Protein AF-A0A4Y8PQ77-F1 (afdb_monomer_lite)

Organism: NCBI:txid1967502

Structure (mmCIF, N/CA/C/O backbone):
data_AF-A0A4Y8PQ77-F1
#
_entry.id   AF-A0A4Y8PQ77-F1
#
loop_
_atom_site.group_PDB
_atom_site.id
_atom_site.type_symbol
_atom_site.label_atom_id
_atom_site.label_alt_id
_atom_site.label_comp_id
_atom_site.label_asym_id
_atom_site.label_entity_id
_atom_site.label_seq_id
_atom_site.pdbx_PDB_ins_code
_atom_site.Cartn_x
_atom_site.Cartn_y
_atom_site.Cartn_z
_atom_site.occupancy
_atom_site.B_iso_or_equiv
_atom_site.auth_seq_id
_atom_site.auth_comp_id
_atom_site.auth_asym_id
_atom_site.auth_atom_id
_atom_site.pdbx_PDB_model_num
ATOM 1 N N . MET A 1 1 ? 0.998 -3.301 -27.785 1.00 55.22 1 MET A N 1
ATOM 2 C CA . MET A 1 1 ? 0.853 -4.242 -26.651 1.00 55.22 1 MET A CA 1
ATOM 3 C C . MET A 1 1 ? 0.758 -3.547 -25.282 1.00 55.22 1 MET A C 1
ATOM 5 O O . MET A 1 1 ? 0.138 -4.108 -24.395 1.00 55.22 1 MET A O 1
ATOM 9 N N . ASN A 1 2 ? 1.250 -2.309 -25.113 1.00 61.56 2 ASN A N 1
ATOM 10 C CA . ASN A 1 2 ? 1.297 -1.640 -23.795 1.00 61.56 2 ASN A CA 1
ATOM 11 C C . ASN A 1 2 ? -0.004 -0.917 -23.392 1.00 61.56 2 ASN A C 1
ATOM 13 O O . ASN A 1 2 ? -0.293 -0.791 -22.207 1.00 61.56 2 ASN A O 1
ATOM 17 N N . VAL A 1 3 ? -0.820 -0.487 -24.364 1.00 76.69 3 VAL A N 1
ATOM 18 C CA . VAL A 1 3 ? -2.077 0.235 -24.090 1.00 76.69 3 VAL A CA 1
ATOM 19 C C . VAL A 1 3 ? -3.094 -0.655 -23.376 1.00 76.69 3 VAL A C 1
ATOM 21 O O . VAL A 1 3 ? -3.724 -0.205 -22.431 1.00 76.69 3 VAL A O 1
ATOM 24 N N . ALA A 1 4 ? -3.216 -1.930 -23.761 1.00 75.38 4 ALA A N 1
ATOM 25 C CA . ALA A 1 4 ? -4.132 -2.857 -23.096 1.00 75.38 4 ALA A CA 1
ATOM 26 C C . ALA A 1 4 ? -3.762 -3.059 -21.616 1.00 75.38 4 ALA A C 1
ATOM 28 O O . ALA A 1 4 ? -4.627 -2.939 -20.754 1.00 75.38 4 ALA A O 1
ATOM 29 N N . LEU A 1 5 ? -2.476 -3.276 -21.307 1.00 71.62 5 LEU A N 1
ATOM 30 C CA . LEU A 1 5 ? -1.999 -3.356 -19.922 1.00 71.62 5 LEU A CA 1
ATOM 31 C C . LEU A 1 5 ? -2.239 -2.053 -19.151 1.00 71.62 5 LEU A C 1
ATOM 33 O O . LEU A 1 5 ? -2.679 -2.104 -18.007 1.00 71.62 5 LEU A O 1
ATOM 37 N N . ALA A 1 6 ? -2.000 -0.897 -19.777 1.00 71.00 6 ALA A N 1
ATOM 38 C CA . ALA A 1 6 ? -2.253 0.402 -19.159 1.00 71.00 6 ALA A CA 1
ATOM 39 C C . ALA A 1 6 ? -3.747 0.622 -18.865 1.00 71.00 6 ALA A C 1
ATOM 41 O O . ALA A 1 6 ? -4.094 1.116 -17.796 1.00 71.00 6 ALA A O 1
ATOM 42 N N . VAL A 1 7 ? -4.637 0.200 -19.770 1.0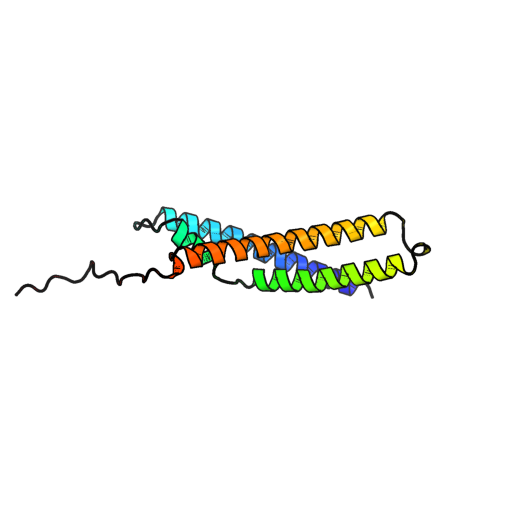0 80.56 7 VAL A N 1
ATOM 43 C CA . VAL A 1 7 ? -6.093 0.255 -19.574 1.00 80.56 7 VAL A CA 1
ATOM 44 C C . VAL A 1 7 ? -6.518 -0.667 -18.433 1.00 80.56 7 VAL A C 1
ATOM 46 O O . VAL A 1 7 ? -7.241 -0.228 -17.543 1.00 80.56 7 VAL A O 1
ATOM 49 N N . PHE A 1 8 ? -6.035 -1.912 -18.400 1.00 79.75 8 PHE A N 1
ATOM 50 C CA . PHE A 1 8 ? -6.339 -2.841 -17.307 1.00 79.75 8 PHE A CA 1
ATOM 51 C C . PHE A 1 8 ? -5.816 -2.340 -15.958 1.00 79.75 8 PHE A C 1
ATOM 53 O O . PHE A 1 8 ? -6.551 -2.365 -14.972 1.00 79.75 8 PHE A O 1
ATOM 60 N N . GLY A 1 9 ? -4.582 -1.834 -15.919 1.00 72.50 9 GLY A N 1
ATOM 61 C CA . GLY A 1 9 ? -3.998 -1.228 -14.724 1.00 72.50 9 GLY A CA 1
ATOM 62 C C . GLY A 1 9 ? -4.777 0.003 -14.257 1.00 72.50 9 GLY A C 1
ATOM 63 O O . GLY A 1 9 ? -5.059 0.134 -13.070 1.00 72.50 9 GLY A O 1
ATOM 64 N N . GLY A 1 10 ? -5.197 0.865 -15.187 1.00 72.56 10 GLY A N 1
ATOM 65 C CA . GLY A 1 10 ? -6.019 2.040 -14.897 1.00 72.56 10 GLY A CA 1
ATOM 66 C C . GLY A 1 10 ? -7.395 1.681 -14.332 1.00 72.56 10 GLY A C 1
ATOM 67 O O . GLY A 1 10 ? -7.809 2.251 -13.325 1.00 72.56 10 GLY A O 1
ATOM 68 N N . VAL A 1 11 ? -8.084 0.699 -14.922 1.00 81.81 11 VAL A N 1
ATOM 69 C CA . VAL A 1 11 ? -9.390 0.221 -14.434 1.00 81.81 11 VAL A CA 1
ATOM 70 C C . VAL A 1 11 ? -9.261 -0.418 -13.050 1.00 81.81 11 VAL A C 1
ATOM 72 O O . VAL A 1 11 ? -10.069 -0.123 -12.171 1.00 81.81 11 VAL A O 1
ATOM 75 N N . LEU A 1 12 ? -8.230 -1.239 -12.820 1.00 76.12 12 LEU A N 1
ATOM 76 C CA . LEU A 1 12 ? -7.946 -1.810 -11.498 1.00 76.12 12 LEU A CA 1
ATOM 77 C C . LEU A 1 12 ? -7.649 -0.723 -10.460 1.00 76.12 12 LEU A C 1
ATOM 79 O O . LEU A 1 12 ? -8.186 -0.773 -9.353 1.00 76.12 12 LEU A O 1
ATOM 83 N N . GLY A 1 13 ? -6.840 0.274 -10.824 1.00 72.38 13 GLY A N 1
ATOM 84 C CA . GLY A 1 13 ? -6.528 1.416 -9.968 1.00 72.38 13 GLY A CA 1
ATOM 85 C C . GLY A 1 13 ? -7.780 2.198 -9.577 1.00 72.38 13 GLY A C 1
ATOM 86 O O . GLY A 1 13 ? -8.028 2.401 -8.390 1.00 72.38 13 GLY A O 1
ATOM 87 N N . LEU A 1 14 ? -8.618 2.556 -10.556 1.00 79.00 14 LEU A N 1
ATOM 88 C CA . LEU A 1 14 ? -9.886 3.256 -10.324 1.00 79.00 14 LEU A CA 1
ATOM 89 C C . LEU A 1 14 ? -10.854 2.437 -9.466 1.00 79.00 14 LEU A C 1
ATOM 91 O O . LEU A 1 14 ? -11.493 2.992 -8.572 1.00 79.00 14 LEU A O 1
ATOM 95 N N . GLY A 1 15 ? -10.930 1.124 -9.694 1.00 76.06 15 GLY A N 1
ATOM 96 C CA . GLY A 1 15 ? -11.719 0.214 -8.867 1.00 76.06 15 GLY A CA 1
ATOM 97 C C . GLY A 1 15 ? -11.282 0.263 -7.403 1.00 76.06 15 GLY A C 1
ATOM 98 O O . GLY A 1 15 ? -12.109 0.494 -6.523 1.00 76.06 15 GLY A O 1
ATOM 99 N N . MET A 1 16 ? -9.979 0.141 -7.136 1.00 72.62 16 MET A N 1
ATOM 100 C CA . MET A 1 16 ? -9.439 0.219 -5.773 1.00 72.62 16 MET A CA 1
ATOM 101 C C . MET A 1 16 ? -9.674 1.590 -5.129 1.00 72.62 16 MET A C 1
ATOM 103 O O . MET A 1 16 ? -10.045 1.655 -3.956 1.00 72.62 16 MET A O 1
ATOM 107 N N . THR A 1 17 ? -9.534 2.685 -5.883 1.00 75.50 17 THR A N 1
ATOM 108 C CA . THR A 1 17 ? -9.870 4.032 -5.394 1.00 75.50 17 THR A CA 1
ATOM 109 C C . THR A 1 17 ? -11.350 4.141 -5.025 1.00 75.50 17 THR A C 1
ATOM 111 O O . THR A 1 17 ? -11.674 4.648 -3.953 1.00 75.50 17 THR A O 1
ATOM 114 N N . GLY A 1 18 ? -12.252 3.622 -5.863 1.00 77.12 18 GLY A N 1
ATOM 115 C CA . GLY A 1 18 ? -13.690 3.620 -5.595 1.00 77.12 18 GLY A CA 1
ATOM 116 C C . GLY A 1 18 ? -14.047 2.866 -4.313 1.00 77.12 18 GLY A C 1
ATOM 117 O O . GLY A 1 18 ? -14.794 3.379 -3.479 1.00 77.12 18 GLY A O 1
ATOM 118 N N . VAL A 1 19 ? -13.458 1.686 -4.100 1.00 71.62 19 VAL A N 1
ATOM 119 C CA . VAL A 1 19 ? -13.701 0.895 -2.884 1.00 71.62 19 VAL A CA 1
ATOM 120 C C . VAL A 1 19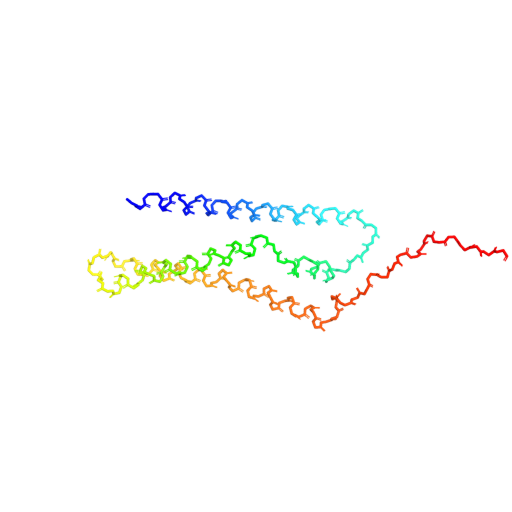 ? -13.104 1.576 -1.640 1.00 71.62 19 VAL A C 1
ATOM 122 O O . VAL A 1 19 ? -13.721 1.547 -0.571 1.00 71.62 19 VAL A O 1
ATOM 125 N N . ALA A 1 20 ? -11.956 2.251 -1.760 1.00 70.81 20 ALA A N 1
ATOM 126 C CA . ALA A 1 20 ? -11.381 3.039 -0.669 1.00 70.81 20 ALA A CA 1
ATOM 127 C C . ALA A 1 20 ? -12.300 4.204 -0.259 1.00 70.81 20 ALA A C 1
ATOM 129 O O . ALA A 1 20 ? -12.601 4.364 0.926 1.00 70.81 20 ALA A O 1
ATOM 130 N N . VAL A 1 21 ? -12.812 4.969 -1.231 1.00 78.44 21 VAL A N 1
ATOM 131 C CA . VAL A 1 21 ? -13.769 6.063 -0.988 1.00 78.44 21 VAL A CA 1
ATOM 132 C C . VAL A 1 21 ? -15.047 5.534 -0.338 1.00 78.44 21 VAL A C 1
ATOM 134 O O . VAL A 1 21 ? -15.503 6.090 0.663 1.00 78.44 21 VAL A O 1
ATOM 137 N N . TYR A 1 22 ? -15.592 4.429 -0.853 1.00 75.12 22 TYR A N 1
ATOM 138 C CA . TYR A 1 22 ? -16.773 3.782 -0.283 1.00 75.12 22 TYR A CA 1
ATOM 139 C C . TYR A 1 22 ? -16.551 3.362 1.176 1.00 75.12 22 TYR A C 1
ATOM 141 O O . TYR A 1 22 ? -17.415 3.572 2.024 1.00 75.12 22 TYR A O 1
ATOM 149 N N . SER A 1 23 ? -15.369 2.837 1.497 1.00 67.44 23 SER A N 1
ATOM 150 C CA . SER A 1 23 ? -15.049 2.385 2.853 1.00 67.44 23 SER A CA 1
ATOM 151 C C . SER A 1 23 ? -14.935 3.543 3.844 1.00 67.44 23 SER A C 1
ATOM 153 O O . SER A 1 23 ? -15.461 3.447 4.952 1.00 67.44 23 SER A O 1
ATOM 155 N N . VAL A 1 24 ? -14.328 4.667 3.445 1.00 75.00 24 VAL A N 1
ATOM 156 C CA . VAL A 1 24 ? -14.295 5.894 4.265 1.00 75.00 24 VAL A CA 1
ATOM 157 C C . VAL A 1 24 ? -15.709 6.421 4.509 1.00 75.00 24 VAL A C 1
ATOM 159 O O . VAL A 1 24 ? -16.051 6.778 5.639 1.00 75.00 24 VAL A O 1
ATOM 162 N N . TRP A 1 25 ? -16.544 6.446 3.469 1.00 80.38 25 TRP A N 1
ATOM 163 C CA . TRP A 1 25 ? -17.934 6.880 3.586 1.00 80.38 25 TRP A CA 1
ATOM 164 C C . TRP A 1 25 ? -18.736 5.980 4.534 1.00 80.38 25 TRP A C 1
ATOM 166 O O . TRP A 1 25 ? -19.406 6.484 5.435 1.00 80.38 25 TRP A O 1
ATOM 176 N N . MET A 1 26 ? -18.588 4.660 4.407 1.00 75.06 26 MET A N 1
ATOM 177 C CA . MET A 1 26 ? -19.241 3.676 5.269 1.00 75.06 26 MET A CA 1
ATOM 178 C C . MET A 1 26 ? -18.836 3.853 6.740 1.00 75.06 26 MET A C 1
ATOM 180 O O . MET A 1 26 ? -19.705 3.916 7.606 1.00 75.06 26 MET A O 1
ATOM 184 N N . ILE A 1 27 ? -17.538 4.004 7.037 1.00 73.19 27 ILE A N 1
ATOM 185 C CA . ILE A 1 27 ? -17.048 4.252 8.408 1.00 73.19 27 ILE A CA 1
ATOM 186 C C . ILE A 1 27 ? -17.679 5.523 8.988 1.00 73.19 27 ILE A C 1
ATOM 188 O O . ILE A 1 27 ? -18.129 5.527 10.134 1.00 73.19 27 ILE A O 1
ATOM 192 N N . ARG A 1 28 ? -17.764 6.594 8.190 1.00 78.31 28 ARG A N 1
ATOM 193 C CA . ARG A 1 28 ? -18.380 7.856 8.614 1.00 78.31 28 ARG A CA 1
ATOM 194 C C . ARG A 1 28 ? -19.870 7.695 8.915 1.00 78.31 28 ARG A C 1
ATOM 196 O O . ARG A 1 28 ? -20.346 8.246 9.905 1.00 78.31 28 ARG A O 1
ATOM 203 N N . GLN A 1 29 ? -20.592 6.939 8.092 1.00 78.75 29 GLN A N 1
ATOM 204 C CA . GLN A 1 29 ? -22.012 6.659 8.301 1.00 78.75 29 GLN A CA 1
ATOM 205 C C . GLN A 1 29 ? -22.244 5.849 9.583 1.00 78.75 29 GLN A C 1
ATOM 207 O O . GLN A 1 29 ? -23.141 6.167 10.359 1.00 78.75 29 GLN A O 1
ATOM 212 N N . LEU A 1 30 ? -21.402 4.849 9.844 1.00 70.62 30 LEU A N 1
ATOM 213 C CA . LEU A 1 30 ? -21.459 4.039 11.062 1.00 70.62 30 LEU A CA 1
ATOM 214 C C . LEU A 1 30 ? -21.211 4.888 12.314 1.00 70.62 30 LEU A C 1
ATOM 216 O O . LEU A 1 30 ? -21.981 4.814 13.266 1.00 70.62 30 LEU A O 1
ATOM 220 N N . TRP A 1 31 ? -20.215 5.780 12.279 1.00 68.75 31 TRP A N 1
ATOM 221 C CA . TRP A 1 31 ? -19.968 6.733 13.368 1.00 68.75 31 TRP A CA 1
ATOM 222 C C . TRP A 1 31 ? -21.171 7.645 13.637 1.00 68.75 31 TRP A C 1
ATOM 224 O O . TRP A 1 31 ? -21.496 7.906 14.794 1.00 68.75 31 TRP A O 1
ATOM 234 N N . GLN A 1 32 ? -21.859 8.104 12.587 1.00 74.81 32 GLN A N 1
ATOM 235 C CA . GLN A 1 32 ? -23.071 8.917 12.729 1.00 74.81 32 GLN A CA 1
ATOM 236 C C . GLN A 1 32 ? -24.239 8.127 13.332 1.00 74.81 32 GLN A C 1
ATOM 238 O O . GLN A 1 32 ? -24.961 8.661 14.169 1.00 74.81 32 GLN A O 1
ATOM 243 N N . GLN A 1 33 ? -24.409 6.858 12.954 1.00 68.06 33 GLN A N 1
ATOM 244 C CA . GLN A 1 33 ? -25.434 5.981 13.531 1.00 68.06 33 GLN A CA 1
ATOM 245 C C . GLN A 1 33 ? -25.148 5.646 15.001 1.00 68.06 33 GLN A C 1
ATOM 247 O O . GLN A 1 33 ? -26.073 5.536 15.801 1.00 68.06 33 GLN A O 1
ATOM 252 N N . GLN A 1 34 ? -23.876 5.535 15.385 1.00 60.84 34 GLN A N 1
ATOM 253 C CA . GLN A 1 34 ? -23.477 5.247 16.764 1.00 60.84 34 GLN A CA 1
ATOM 254 C C . GLN A 1 34 ? -23.559 6.448 17.703 1.00 60.84 34 GLN A C 1
ATOM 256 O O . GLN A 1 34 ? -23.890 6.255 18.868 1.00 60.84 34 GLN A O 1
ATOM 261 N N . ALA A 1 35 ? -23.358 7.675 17.213 1.00 61.00 35 ALA A N 1
ATOM 262 C CA . ALA A 1 35 ? -23.638 8.883 17.996 1.00 61.00 35 ALA A CA 1
ATOM 263 C C . ALA A 1 35 ? -25.116 8.982 18.435 1.00 61.00 35 ALA A C 1
ATOM 265 O O . ALA A 1 35 ? -25.428 9.710 19.373 1.00 61.00 35 ALA A O 1
ATOM 266 N N . ALA A 1 36 ? -26.011 8.241 17.773 1.00 61.25 36 ALA A N 1
ATOM 267 C CA . ALA A 1 36 ? -27.432 8.164 18.092 1.00 61.25 36 ALA A CA 1
ATOM 268 C C . ALA A 1 36 ? -27.822 6.938 18.952 1.00 61.25 36 ALA A C 1
ATOM 270 O O . ALA A 1 36 ? -29.004 6.775 19.249 1.00 61.25 36 ALA A O 1
ATOM 271 N N . SER A 1 37 ? -26.876 6.069 19.342 1.00 54.78 37 SER A N 1
ATOM 272 C CA . SER A 1 37 ? -27.175 4.812 20.048 1.00 54.78 37 SER A CA 1
ATOM 273 C C . SER A 1 37 ? -27.017 4.942 21.580 1.00 54.78 37 SER A C 1
ATOM 275 O O . SER A 1 37 ? -26.046 5.551 22.029 1.00 54.78 37 SER A O 1
ATOM 277 N N . PRO A 1 38 ? -27.915 4.365 22.411 1.00 54.03 38 PRO A N 1
ATOM 278 C CA . PRO A 1 38 ? -27.935 4.596 23.862 1.00 54.03 38 PRO A CA 1
ATOM 279 C C . PRO A 1 38 ? -26.888 3.812 24.676 1.00 54.03 38 PRO A C 1
ATOM 281 O O . PRO A 1 38 ? -26.751 4.054 25.872 1.00 54.03 38 PRO A O 1
ATOM 284 N N . HIS A 1 39 ? -26.153 2.874 24.070 1.00 56.66 39 HIS A N 1
ATOM 285 C CA . HIS A 1 39 ? -25.120 2.083 24.751 1.00 56.66 39 HIS A CA 1
ATOM 286 C C . HIS A 1 39 ? -23.715 2.578 24.391 1.00 56.66 39 HIS A C 1
ATOM 288 O O . HIS A 1 39 ? -23.281 2.477 23.242 1.00 56.66 39 HIS A O 1
ATOM 294 N N . ALA A 1 40 ? -22.983 3.084 25.386 1.00 56.62 40 ALA A N 1
ATOM 295 C CA . ALA A 1 40 ? -21.602 3.534 25.237 1.00 56.62 40 ALA A CA 1
ATOM 296 C C . ALA A 1 40 ? -20.643 2.334 25.115 1.00 56.62 40 ALA A C 1
ATOM 298 O O . ALA A 1 40 ? -20.024 1.905 26.086 1.00 56.62 40 ALA A O 1
ATOM 299 N N . VAL A 1 41 ? -20.528 1.774 23.911 1.00 61.84 41 VAL A N 1
ATOM 300 C CA . VAL A 1 41 ? -19.482 0.794 23.583 1.00 61.84 41 VAL A CA 1
ATOM 301 C C . VAL A 1 41 ? -18.127 1.505 23.621 1.00 61.84 41 VAL A C 1
ATOM 303 O O . VAL A 1 41 ? -17.984 2.608 23.085 1.00 61.84 41 VAL A O 1
ATOM 306 N N . SER A 1 42 ? -17.119 0.902 24.255 1.00 67.31 42 SER A N 1
ATOM 307 C CA . SER A 1 42 ? -15.802 1.535 24.356 1.00 67.31 42 SER A CA 1
ATOM 308 C C . SER A 1 42 ? -15.169 1.703 22.965 1.00 67.31 42 SER A C 1
ATOM 310 O O . SER A 1 42 ? -15.253 0.813 22.115 1.00 67.31 42 SER A O 1
ATOM 312 N N . GLN A 1 43 ? -14.486 2.829 22.712 1.00 66.94 43 GLN A N 1
ATOM 313 C CA . GLN A 1 43 ? -13.802 3.077 21.426 1.00 66.94 43 GLN A CA 1
ATOM 314 C C . GLN A 1 43 ? -12.836 1.942 21.035 1.00 66.94 43 GLN A C 1
ATOM 316 O O . GLN A 1 43 ? -12.632 1.679 19.850 1.00 66.94 43 GLN A O 1
ATOM 321 N N . GLN A 1 44 ? -12.264 1.250 22.025 1.00 66.88 44 GLN A N 1
ATOM 322 C CA . GLN A 1 44 ? -11.349 0.127 21.824 1.00 66.88 44 GLN A CA 1
ATOM 323 C C . GLN A 1 44 ? -12.053 -1.131 21.296 1.00 66.88 44 GLN A C 1
ATOM 325 O O . GLN A 1 44 ? -11.512 -1.794 20.413 1.00 66.88 44 GLN A O 1
ATOM 330 N N . GLU A 1 45 ? -13.258 -1.444 21.779 1.00 68.25 45 GLU A N 1
ATOM 331 C CA . GLU A 1 45 ? -14.060 -2.580 21.295 1.00 68.25 45 GLU A CA 1
ATOM 332 C C . GLU A 1 45 ? -14.519 -2.357 19.845 1.00 68.25 45 GLU A C 1
ATOM 334 O O . GLU A 1 45 ? -14.449 -3.268 19.019 1.00 68.25 45 GLU A O 1
ATOM 339 N N . ILE A 1 46 ? -14.889 -1.120 19.496 1.00 66.75 46 ILE A N 1
ATOM 340 C CA . ILE A 1 46 ? -15.266 -0.744 18.123 1.00 66.75 46 ILE A CA 1
ATOM 341 C C . ILE A 1 46 ? -14.059 -0.856 17.186 1.00 66.75 46 ILE A C 1
ATOM 343 O O . ILE A 1 46 ? -14.142 -1.486 16.128 1.00 66.75 46 ILE A O 1
ATOM 347 N N . ALA A 1 47 ? -12.918 -0.283 17.577 1.00 67.31 47 ALA A N 1
ATOM 348 C CA . ALA A 1 47 ? -11.690 -0.372 16.797 1.00 67.31 47 ALA A CA 1
ATOM 349 C C . ALA A 1 47 ? -11.263 -1.835 16.594 1.00 67.31 47 ALA A C 1
ATOM 351 O O . ALA A 1 47 ? -10.901 -2.213 15.481 1.00 67.31 47 ALA A O 1
ATOM 352 N N . ALA A 1 48 ? -11.377 -2.678 17.625 1.00 71.00 48 ALA A N 1
ATOM 353 C CA . ALA A 1 48 ? -11.081 -4.104 17.533 1.00 71.00 48 ALA A CA 1
ATOM 354 C C . ALA A 1 48 ? -12.005 -4.830 16.544 1.00 71.00 48 ALA A C 1
ATOM 356 O O . ALA A 1 48 ? -11.516 -5.607 15.722 1.00 71.00 48 ALA A O 1
ATOM 357 N N . ALA A 1 49 ? -13.312 -4.556 16.562 1.00 73.38 49 ALA A N 1
ATOM 358 C CA . ALA A 1 49 ? -14.271 -5.185 15.652 1.00 73.38 49 ALA A CA 1
ATOM 359 C C . ALA A 1 49 ? -14.011 -4.842 14.173 1.00 73.38 49 ALA A C 1
ATOM 361 O O . ALA A 1 49 ? -14.125 -5.718 13.315 1.00 73.38 49 ALA A O 1
ATOM 362 N N . TYR A 1 50 ? -13.625 -3.597 13.871 1.00 72.12 50 TYR A N 1
ATOM 363 C CA . TYR A 1 50 ? -13.332 -3.163 12.498 1.00 72.12 50 TYR A CA 1
ATOM 364 C C . TYR A 1 50 ? -11.928 -3.555 12.031 1.00 72.12 50 TYR A C 1
ATOM 366 O O . TYR A 1 50 ? -11.773 -4.091 10.936 1.00 72.12 50 TYR A O 1
ATOM 374 N N . LEU A 1 51 ? -10.894 -3.329 12.848 1.00 74.31 51 LEU A N 1
ATOM 375 C CA . LEU A 1 51 ? -9.503 -3.574 12.451 1.00 74.31 51 LEU A CA 1
ATOM 376 C C . LEU A 1 51 ? -9.178 -5.067 12.341 1.00 74.31 51 LEU A C 1
ATOM 378 O O . LEU A 1 51 ? -8.342 -5.427 11.512 1.00 74.31 51 LEU A O 1
ATOM 382 N N . SER A 1 52 ? -9.840 -5.931 13.119 1.00 75.31 52 SER A N 1
ATOM 383 C CA . SER A 1 52 ? -9.617 -7.386 13.079 1.00 75.31 52 SER A CA 1
ATOM 384 C C . SER A 1 52 ? -10.164 -8.065 11.821 1.00 75.31 52 SER A C 1
ATOM 386 O O . SER A 1 52 ? -9.676 -9.129 11.441 1.00 75.31 52 SER A O 1
ATOM 388 N N . ARG A 1 53 ? -11.153 -7.467 11.148 1.00 81.88 53 ARG A N 1
ATOM 389 C CA . ARG A 1 53 ? -11.793 -8.064 9.972 1.00 81.88 53 ARG A CA 1
ATOM 390 C C . ARG A 1 53 ? -11.039 -7.707 8.702 1.00 81.88 53 ARG A C 1
ATOM 392 O O . ARG A 1 53 ? -11.028 -6.549 8.292 1.00 81.88 53 ARG A O 1
ATOM 399 N N . TRP A 1 54 ? -10.449 -8.706 8.054 1.00 78.12 54 TRP A N 1
ATOM 400 C CA . TRP A 1 54 ? -9.940 -8.533 6.697 1.00 78.12 54 TRP A CA 1
ATOM 401 C C . TRP A 1 54 ? -11.093 -8.230 5.746 1.00 78.12 54 TRP A C 1
ATOM 403 O O . TRP A 1 54 ? -12.111 -8.921 5.715 1.00 78.12 54 TRP A O 1
ATOM 413 N N . THR A 1 55 ? -10.923 -7.166 4.982 1.00 81.00 55 THR A N 1
ATOM 414 C CA . THR A 1 55 ? -11.865 -6.696 3.978 1.00 81.00 55 THR A CA 1
ATOM 415 C C . THR A 1 55 ? -11.351 -7.061 2.589 1.00 81.00 55 THR A C 1
ATOM 417 O O . THR A 1 55 ? -10.164 -7.326 2.394 1.00 81.00 55 THR A O 1
ATOM 420 N N . LEU A 1 56 ? -12.233 -7.028 1.590 1.00 76.69 56 LEU A N 1
ATOM 421 C CA . LEU A 1 56 ? -11.841 -7.165 0.182 1.00 76.69 56 LEU A CA 1
ATOM 422 C C . LEU A 1 56 ? -10.758 -6.153 -0.229 1.00 76.69 56 LEU A C 1
ATOM 424 O O . LEU A 1 56 ? -9.916 -6.479 -1.060 1.00 76.69 56 LEU A O 1
ATOM 428 N N . LEU A 1 57 ? -10.736 -4.966 0.388 1.00 77.31 57 LEU A N 1
ATOM 429 C CA . LEU A 1 57 ? -9.680 -3.977 0.174 1.00 77.31 57 LEU A CA 1
ATOM 430 C C . LEU A 1 57 ? -8.314 -4.445 0.644 1.00 77.31 57 LEU A C 1
ATOM 432 O O . LEU A 1 57 ? -7.328 -4.117 0.001 1.00 77.31 57 LEU A O 1
ATOM 436 N N . ASP A 1 58 ? -8.243 -5.197 1.739 1.00 82.75 58 ASP A N 1
ATOM 437 C CA . ASP A 1 58 ? -6.968 -5.678 2.269 1.00 82.75 58 ASP A CA 1
ATOM 438 C C . ASP A 1 58 ? -6.353 -6.695 1.312 1.00 82.75 58 ASP A C 1
ATOM 440 O O . ASP A 1 58 ? -5.200 -6.561 0.909 1.00 82.75 58 ASP A O 1
ATOM 444 N N . TYR A 1 59 ? -7.157 -7.658 0.855 1.00 84.19 59 TYR A N 1
ATOM 445 C CA . TYR A 1 59 ? -6.735 -8.607 -0.175 1.00 84.19 59 TYR A CA 1
ATOM 446 C C . TYR A 1 59 ? -6.388 -7.907 -1.490 1.00 84.19 59 TYR A C 1
ATOM 448 O O . TYR A 1 59 ? -5.385 -8.238 -2.121 1.00 84.19 59 TYR A O 1
ATOM 456 N N . GLY A 1 60 ? -7.189 -6.915 -1.884 1.00 83.88 60 GLY A N 1
ATOM 457 C CA . GLY A 1 60 ? -6.950 -6.097 -3.065 1.00 83.88 60 GLY A CA 1
ATOM 458 C C . GLY A 1 60 ? -5.638 -5.320 -2.993 1.00 83.88 60 GLY A C 1
ATOM 459 O O . GLY A 1 60 ? -4.859 -5.352 -3.940 1.00 83.88 60 GLY A O 1
ATOM 460 N N . ALA A 1 61 ? -5.362 -4.680 -1.859 1.00 84.12 61 ALA A N 1
ATOM 461 C CA . ALA A 1 61 ? -4.137 -3.933 -1.608 1.00 84.12 61 ALA A CA 1
ATOM 462 C C . ALA A 1 61 ? -2.910 -4.852 -1.597 1.00 84.12 61 ALA A C 1
ATOM 464 O O . ALA A 1 61 ? -1.910 -4.520 -2.226 1.00 84.12 61 ALA A O 1
ATOM 465 N N . VAL A 1 62 ? -2.994 -6.032 -0.971 1.00 88.94 62 VAL A N 1
ATOM 466 C CA . VAL A 1 62 ? -1.913 -7.032 -1.005 1.00 88.94 62 VAL A CA 1
ATOM 467 C C . VAL A 1 62 ? -1.672 -7.533 -2.429 1.00 88.94 62 VAL A C 1
ATOM 469 O O . VAL A 1 62 ? -0.528 -7.588 -2.874 1.00 88.94 62 VAL A O 1
ATOM 472 N N . GLY A 1 63 ? -2.731 -7.869 -3.168 1.00 86.12 63 GLY A N 1
ATOM 473 C CA . GLY A 1 63 ? -2.618 -8.321 -4.554 1.00 86.12 63 GLY A CA 1
ATOM 474 C C . GLY A 1 63 ? -2.006 -7.254 -5.462 1.00 86.12 63 GLY A C 1
ATOM 475 O O . GLY A 1 63 ? -1.063 -7.537 -6.201 1.00 86.12 63 GLY A O 1
ATOM 476 N N . LEU A 1 64 ? -2.489 -6.014 -5.359 1.00 85.88 64 LEU A N 1
ATOM 477 C CA . LEU A 1 64 ? -1.967 -4.878 -6.116 1.00 85.88 64 LEU A CA 1
ATOM 478 C C . LEU A 1 64 ? -0.512 -4.575 -5.743 1.00 85.88 64 LEU A C 1
ATOM 480 O O . LEU A 1 64 ? 0.291 -4.303 -6.631 1.00 85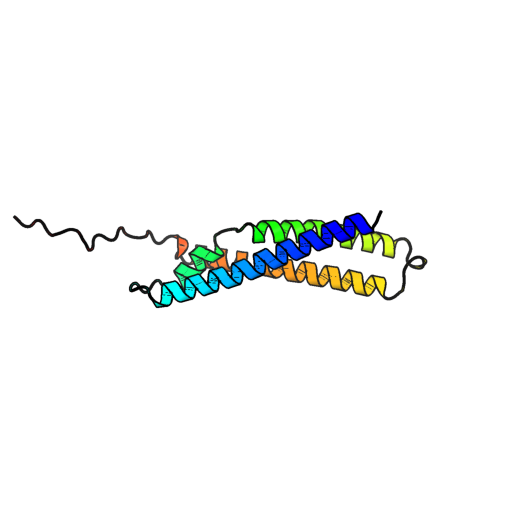.88 64 LEU A O 1
ATOM 484 N N . PHE A 1 65 ? -0.160 -4.679 -4.460 1.00 89.62 65 PHE A N 1
ATOM 485 C CA . PHE A 1 65 ? 1.212 -4.537 -3.984 1.00 89.62 65 PHE A CA 1
ATOM 486 C C . PHE A 1 65 ? 2.129 -5.595 -4.602 1.00 89.62 65 PHE A C 1
ATOM 488 O O . PHE A 1 65 ? 3.149 -5.240 -5.183 1.00 89.62 65 PHE A O 1
ATOM 495 N N . VAL A 1 66 ? 1.764 -6.880 -4.535 1.00 91.19 66 VAL A N 1
ATOM 496 C CA . VAL A 1 66 ? 2.590 -7.974 -5.070 1.00 91.19 66 VAL A CA 1
ATOM 497 C C . VAL A 1 66 ? 2.771 -7.832 -6.578 1.00 91.19 66 VAL A C 1
ATOM 499 O O . VAL A 1 66 ? 3.900 -7.849 -7.065 1.00 91.19 66 VAL A O 1
ATOM 502 N N . VAL A 1 67 ? 1.679 -7.650 -7.324 1.00 89.25 67 VAL A N 1
ATOM 503 C CA . VAL A 1 67 ? 1.739 -7.515 -8.786 1.00 89.25 67 VAL A CA 1
ATOM 504 C C . VAL A 1 67 ? 2.501 -6.250 -9.180 1.00 89.25 67 VAL A C 1
ATOM 506 O O . VAL A 1 67 ? 3.397 -6.312 -10.019 1.00 89.25 67 VAL A O 1
ATOM 509 N N . GLY A 1 68 ? 2.199 -5.113 -8.551 1.00 89.56 68 GLY A N 1
ATOM 510 C CA . GLY A 1 68 ? 2.863 -3.841 -8.823 1.00 89.56 68 GLY A CA 1
ATOM 511 C C . GLY A 1 68 ? 4.356 -3.877 -8.504 1.00 89.56 68 GLY A C 1
ATOM 512 O O . GLY A 1 68 ? 5.162 -3.418 -9.309 1.00 89.56 68 GLY A O 1
ATOM 513 N N . LEU A 1 69 ? 4.744 -4.476 -7.376 1.00 91.88 69 LEU A N 1
ATOM 514 C CA . LEU A 1 69 ? 6.147 -4.626 -6.996 1.00 91.88 69 LEU A CA 1
ATOM 515 C C . LEU A 1 69 ? 6.901 -5.529 -7.978 1.00 91.88 69 LEU A C 1
ATOM 517 O O . LEU A 1 69 ? 8.004 -5.178 -8.382 1.00 91.88 69 LEU A O 1
ATOM 521 N N . LEU A 1 70 ? 6.316 -6.655 -8.395 1.00 91.38 70 LEU A N 1
ATOM 522 C CA . LEU A 1 70 ? 6.936 -7.543 -9.383 1.00 91.38 70 LEU A CA 1
ATOM 523 C C . LEU A 1 70 ? 7.160 -6.838 -10.724 1.00 91.38 70 LEU A C 1
ATOM 525 O O . LEU A 1 70 ? 8.228 -6.987 -11.313 1.00 91.38 70 LEU A O 1
ATOM 529 N N . LEU A 1 71 ? 6.190 -6.044 -11.185 1.00 91.06 71 LEU A N 1
ATOM 530 C CA . LEU A 1 71 ? 6.324 -5.261 -12.415 1.00 91.06 71 LEU A CA 1
ATOM 531 C C . LEU A 1 71 ? 7.405 -4.182 -12.286 1.00 91.06 71 LEU A C 1
ATOM 533 O O . LEU A 1 71 ? 8.252 -4.073 -13.167 1.00 91.06 71 LEU A O 1
ATOM 537 N N . LEU A 1 72 ? 7.427 -3.441 -11.175 1.00 92.50 72 LEU A N 1
ATOM 538 C CA . LEU A 1 72 ? 8.460 -2.435 -10.908 1.00 92.50 72 LEU A CA 1
ATOM 539 C C . LEU A 1 72 ? 9.859 -3.056 -10.818 1.00 92.50 72 LEU A C 1
ATOM 541 O O . LEU A 1 72 ? 10.818 -2.475 -11.315 1.00 92.50 72 LEU A O 1
ATOM 545 N N . LEU A 1 73 ? 9.991 -4.238 -10.212 1.00 91.81 73 LEU A N 1
ATOM 546 C CA . LEU A 1 73 ? 11.260 -4.962 -10.149 1.00 91.81 73 LEU A CA 1
ATOM 547 C C . LEU A 1 73 ? 11.690 -5.479 -11.522 1.00 91.81 73 LEU A C 1
ATOM 549 O O . LEU A 1 73 ? 12.866 -5.378 -11.861 1.00 91.81 73 LEU A O 1
ATOM 553 N N . ALA A 1 74 ? 10.762 -6.008 -12.320 1.00 92.12 74 ALA A N 1
ATOM 554 C CA . ALA A 1 74 ? 11.055 -6.448 -13.680 1.00 92.12 74 ALA A CA 1
ATOM 555 C C . ALA A 1 74 ? 11.560 -5.284 -14.545 1.00 92.12 74 ALA A C 1
ATOM 557 O O . ALA A 1 74 ? 12.555 -5.431 -15.255 1.00 92.12 74 ALA A O 1
ATOM 558 N N . ASP A 1 75 ? 10.921 -4.121 -14.432 1.00 91.94 75 ASP A N 1
ATOM 559 C CA . ASP A 1 75 ? 11.310 -2.912 -15.153 1.00 91.94 75 ASP A CA 1
ATOM 560 C C . ASP A 1 75 ? 12.652 -2.360 -14.636 1.00 91.94 75 ASP A C 1
ATOM 562 O O . ASP A 1 75 ? 13.537 -2.008 -15.413 1.00 91.94 75 ASP A O 1
ATOM 566 N N . LEU A 1 76 ? 12.894 -2.416 -13.321 1.00 91.31 76 LEU A N 1
ATOM 567 C CA . LEU A 1 76 ? 14.177 -2.024 -12.730 1.00 91.31 76 LEU A CA 1
ATOM 568 C C . LEU A 1 76 ? 15.321 -2.900 -13.246 1.00 91.31 76 LEU A C 1
ATOM 570 O O . LEU A 1 76 ? 16.387 -2.388 -13.585 1.00 91.31 76 LEU A O 1
ATOM 574 N N . LEU A 1 77 ? 15.105 -4.213 -13.334 1.00 91.38 77 LEU A N 1
ATOM 575 C CA . LEU A 1 77 ? 16.077 -5.143 -13.902 1.00 91.38 77 LEU A CA 1
ATOM 576 C C . LEU A 1 77 ? 16.312 -4.878 -15.394 1.00 91.38 77 LEU A C 1
ATOM 578 O O . LEU A 1 77 ? 17.449 -4.994 -15.851 1.00 91.38 77 LEU A O 1
ATOM 582 N N . ALA A 1 78 ? 15.277 -4.493 -16.145 1.00 90.94 78 ALA A N 1
ATOM 583 C CA . ALA A 1 78 ? 15.416 -4.108 -17.548 1.00 90.94 78 ALA A CA 1
ATOM 584 C C . ALA A 1 78 ? 16.291 -2.851 -17.704 1.00 90.94 78 ALA A C 1
ATOM 586 O O . ALA A 1 78 ? 17.240 -2.865 -18.488 1.00 90.94 78 ALA A O 1
ATOM 587 N N . VAL A 1 79 ? 16.044 -1.816 -16.896 1.00 91.88 79 VAL A N 1
ATOM 588 C CA . VAL A 1 79 ? 16.835 -0.573 -16.880 1.00 91.88 79 VAL A CA 1
ATOM 589 C C . VAL A 1 79 ? 18.279 -0.820 -16.439 1.00 91.88 79 VAL A C 1
ATOM 591 O O . VAL A 1 79 ? 19.204 -0.238 -17.000 1.00 91.88 79 VAL A O 1
ATOM 594 N N . LEU A 1 80 ? 18.498 -1.686 -15.445 1.00 89.06 80 LEU A N 1
ATOM 595 C CA . LEU A 1 80 ? 19.844 -2.049 -14.990 1.00 89.06 80 LEU A CA 1
ATOM 596 C C . LEU A 1 80 ? 20.619 -2.849 -16.042 1.00 89.06 80 LEU A C 1
ATOM 598 O O . LEU A 1 80 ? 21.839 -2.717 -16.127 1.00 89.06 80 LEU A O 1
ATOM 602 N N . ARG A 1 81 ? 19.925 -3.676 -16.834 1.00 92.62 81 ARG A N 1
ATOM 603 C CA . ARG A 1 81 ? 20.532 -4.471 -17.905 1.00 92.62 81 ARG A CA 1
ATOM 604 C C . ARG A 1 81 ? 20.972 -3.610 -19.085 1.00 92.62 81 ARG A C 1
ATOM 606 O O . ARG A 1 81 ? 22.046 -3.857 -19.624 1.00 92.62 81 ARG A O 1
ATOM 613 N N . ASP A 1 82 ? 20.147 -2.656 -19.503 1.00 90.94 82 ASP A N 1
ATOM 614 C CA . ASP A 1 82 ? 20.441 -1.786 -20.642 1.00 90.94 82 ASP A CA 1
ATOM 615 C C . ASP A 1 82 ? 20.059 -0.340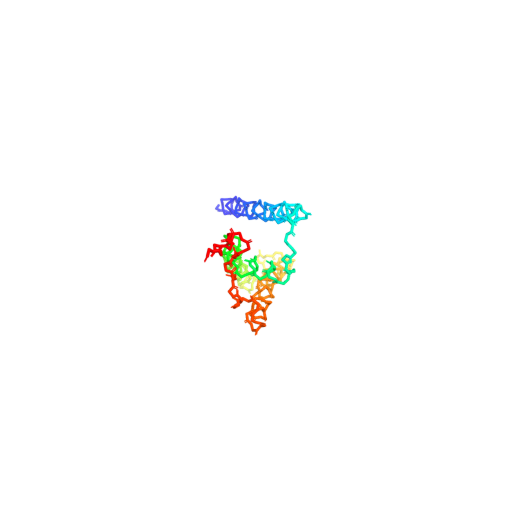 -20.339 1.00 90.94 82 ASP A C 1
ATOM 617 O O . ASP A 1 82 ? 18.993 0.147 -20.706 1.00 90.94 82 ASP A O 1
ATOM 621 N N . ARG A 1 83 ? 20.961 0.361 -19.652 1.00 83.25 83 ARG A N 1
ATOM 622 C CA . ARG A 1 83 ? 20.713 1.731 -19.200 1.00 83.25 83 ARG A CA 1
ATOM 623 C C . ARG A 1 83 ? 20.649 2.740 -20.350 1.00 83.25 83 ARG A C 1
ATOM 625 O O . ARG A 1 83 ? 19.991 3.761 -20.204 1.00 83.25 83 ARG A O 1
ATOM 632 N N . ALA A 1 84 ? 21.311 2.467 -21.476 1.00 88.56 84 ALA A N 1
ATOM 633 C CA . ALA A 1 84 ? 21.364 3.383 -22.617 1.00 88.56 84 ALA A CA 1
ATOM 634 C C . ALA A 1 84 ? 20.033 3.449 -23.387 1.00 88.56 84 ALA A C 1
ATOM 636 O O . ALA A 1 84 ? 19.768 4.434 -24.074 1.00 88.56 84 ALA A O 1
ATOM 637 N N . ALA A 1 85 ? 19.191 2.420 -23.256 1.00 88.06 85 ALA A N 1
ATOM 638 C CA . ALA A 1 85 ? 17.876 2.359 -23.884 1.00 88.06 85 ALA A CA 1
ATOM 639 C C . ALA A 1 85 ? 16.804 3.212 -23.177 1.00 88.06 85 ALA A C 1
ATOM 641 O O . ALA A 1 85 ? 15.723 3.411 -23.736 1.00 88.06 85 ALA A O 1
ATOM 642 N N . PHE A 1 86 ? 17.080 3.724 -21.970 1.00 86.94 86 PHE A N 1
ATOM 643 C CA . PHE A 1 86 ? 16.110 4.461 -21.158 1.00 86.94 86 PHE A CA 1
ATOM 644 C C . PHE A 1 86 ? 16.610 5.867 -20.800 1.00 86.94 86 PHE A C 1
ATOM 646 O O . PHE A 1 86 ? 17.808 6.077 -20.631 1.00 86.94 86 PHE A O 1
ATOM 653 N N . PRO A 1 87 ? 15.704 6.844 -20.621 1.00 89.06 87 PRO A N 1
ATOM 654 C CA . PRO A 1 87 ? 16.077 8.159 -20.112 1.00 89.06 87 PRO A CA 1
ATOM 655 C C . PRO A 1 87 ? 16.656 8.092 -18.690 1.00 89.06 87 PRO A C 1
ATOM 657 O O . PRO A 1 87 ? 16.166 7.335 -17.851 1.00 89.06 87 PRO A O 1
ATOM 660 N N . ASP A 1 88 ? 17.616 8.964 -18.372 1.00 84.38 88 ASP A N 1
ATOM 661 C CA . ASP A 1 88 ? 18.310 8.965 -17.071 1.00 84.38 88 ASP A CA 1
ATOM 662 C C . ASP A 1 88 ? 17.376 9.129 -15.857 1.00 84.38 88 ASP A C 1
ATOM 664 O O . ASP A 1 88 ? 17.643 8.598 -14.777 1.00 84.38 88 ASP A O 1
ATOM 668 N N . TYR A 1 89 ? 16.249 9.827 -16.027 1.00 86.19 89 TYR A N 1
ATOM 669 C CA . TYR A 1 89 ? 15.252 10.032 -14.971 1.00 86.19 89 TYR A CA 1
ATOM 670 C C . TYR A 1 89 ? 14.383 8.795 -14.696 1.00 86.19 89 TYR A C 1
ATOM 672 O O . TYR A 1 89 ? 13.707 8.736 -13.666 1.00 86.19 89 TYR A O 1
ATOM 680 N N . HIS A 1 90 ? 14.381 7.804 -15.590 1.00 90.44 90 HIS A N 1
ATOM 681 C CA . HIS A 1 90 ? 13.501 6.644 -15.488 1.00 90.44 90 HIS A CA 1
ATOM 682 C C . HIS A 1 90 ? 13.830 5.801 -14.249 1.00 90.44 90 HIS A C 1
ATOM 684 O O . HIS A 1 90 ? 12.935 5.424 -13.500 1.00 90.44 90 HIS A O 1
ATOM 690 N N . PHE A 1 91 ? 15.118 5.626 -13.937 1.00 87.12 91 PHE A N 1
ATOM 691 C CA . PHE A 1 91 ? 15.559 4.924 -12.728 1.00 87.12 91 PHE A CA 1
ATOM 692 C C . PHE A 1 91 ? 15.011 5.557 -11.437 1.00 87.12 91 PHE A C 1
ATOM 694 O O . PHE A 1 91 ? 14.499 4.857 -10.563 1.00 87.12 91 PHE A O 1
ATOM 701 N N . ALA A 1 92 ? 15.087 6.887 -11.319 1.00 86.94 92 ALA A N 1
ATOM 702 C CA . ALA A 1 92 ? 14.592 7.605 -10.144 1.00 86.94 92 ALA A CA 1
ATOM 703 C C . ALA A 1 92 ? 13.067 7.476 -9.999 1.00 86.94 92 ALA A C 1
ATOM 705 O O . ALA A 1 92 ? 12.556 7.334 -8.887 1.00 86.94 92 ALA A O 1
ATOM 706 N N . TYR A 1 93 ? 12.346 7.468 -11.123 1.00 90.75 93 TYR A N 1
ATOM 707 C CA . TYR A 1 93 ? 10.907 7.227 -11.148 1.00 90.75 93 TYR A CA 1
ATOM 708 C C . TYR A 1 93 ? 10.549 5.817 -10.655 1.00 90.75 93 TYR A C 1
ATOM 710 O O . TYR A 1 93 ? 9.685 5.680 -9.787 1.00 90.75 93 TYR A O 1
ATOM 718 N N . LEU A 1 94 ? 11.253 4.779 -11.126 1.00 91.50 94 LEU A N 1
ATOM 719 C CA . LEU A 1 94 ? 11.047 3.405 -10.653 1.00 91.50 94 LEU A CA 1
ATOM 720 C C . LEU A 1 94 ? 11.329 3.270 -9.153 1.00 91.50 94 LEU A C 1
ATOM 722 O O . LEU A 1 94 ? 10.535 2.668 -8.431 1.00 91.50 94 LEU A O 1
ATOM 726 N N . LEU A 1 95 ? 12.424 3.866 -8.669 1.00 88.00 95 LEU A N 1
ATOM 727 C CA . LEU A 1 95 ? 12.768 3.846 -7.247 1.00 88.00 95 LEU A CA 1
ATOM 728 C C . LEU A 1 95 ? 11.674 4.503 -6.396 1.00 88.00 95 LEU A C 1
ATOM 730 O O . LEU A 1 95 ? 11.282 3.956 -5.367 1.00 88.00 95 LEU A O 1
ATOM 734 N N . CYS A 1 96 ? 11.140 5.639 -6.849 1.00 91.56 96 CYS A N 1
ATOM 735 C CA . CYS A 1 96 ? 10.011 6.304 -6.204 1.00 91.56 96 CYS A CA 1
ATOM 736 C C . CYS A 1 96 ? 8.778 5.388 -6.149 1.00 91.56 96 CYS A C 1
ATOM 738 O O . CYS A 1 96 ? 8.183 5.220 -5.084 1.00 91.56 96 CYS A O 1
ATOM 740 N N . GLY A 1 97 ? 8.442 4.723 -7.260 1.00 89.38 97 GLY A N 1
ATOM 741 C CA . GLY A 1 97 ? 7.346 3.753 -7.316 1.00 89.38 97 GLY A CA 1
ATOM 742 C C . GLY A 1 97 ? 7.518 2.601 -6.321 1.00 89.38 97 GLY A C 1
ATOM 743 O O . GLY A 1 97 ? 6.574 2.251 -5.611 1.00 89.38 97 GLY A O 1
ATOM 744 N N . ILE A 1 98 ? 8.732 2.056 -6.204 1.00 90.75 98 ILE A N 1
ATOM 745 C CA . ILE A 1 98 ? 9.055 0.998 -5.236 1.00 90.75 98 ILE A CA 1
ATOM 746 C C . ILE A 1 98 ? 8.895 1.512 -3.802 1.00 90.75 98 ILE A C 1
ATOM 748 O O . ILE A 1 98 ? 8.246 0.851 -2.992 1.00 90.75 98 ILE A O 1
ATOM 752 N N . ILE A 1 99 ? 9.429 2.696 -3.484 1.00 88.38 99 ILE A N 1
ATOM 753 C CA . ILE A 1 99 ? 9.316 3.296 -2.145 1.00 88.38 99 ILE A CA 1
ATOM 754 C C . ILE A 1 99 ? 7.847 3.506 -1.771 1.00 88.38 99 ILE A C 1
ATOM 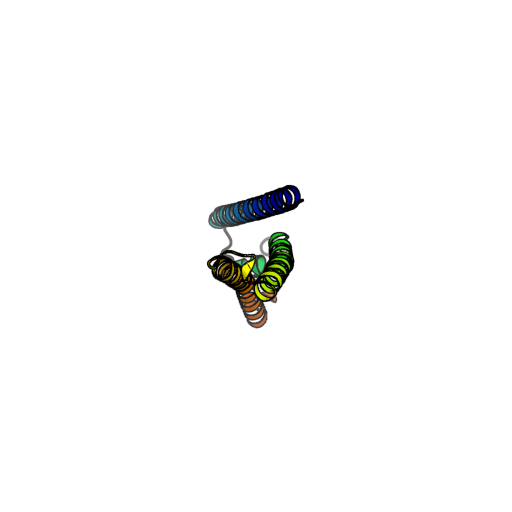756 O O . ILE A 1 99 ? 7.434 3.105 -0.685 1.00 88.38 99 ILE A O 1
ATOM 760 N N . ILE A 1 100 ? 7.040 4.084 -2.666 1.00 86.81 100 ILE A N 1
ATOM 761 C CA . ILE A 1 100 ? 5.608 4.312 -2.427 1.00 86.81 100 ILE A CA 1
ATOM 762 C C . ILE A 1 100 ? 4.876 2.984 -2.212 1.00 86.81 100 ILE A C 1
ATOM 764 O O . ILE A 1 100 ? 4.072 2.871 -1.287 1.00 86.81 100 ILE A O 1
ATOM 768 N N . SER A 1 101 ? 5.183 1.965 -3.018 1.00 90.06 101 SER A N 1
ATOM 769 C CA . SER A 1 101 ? 4.609 0.624 -2.876 1.00 90.06 101 SER A CA 1
ATOM 770 C C . SER A 1 101 ? 4.926 0.020 -1.501 1.00 90.06 101 SER A C 1
ATOM 772 O O . SER A 1 101 ? 4.028 -0.429 -0.786 1.00 90.06 101 SER A O 1
ATOM 774 N N . VAL A 1 102 ? 6.188 0.096 -1.063 1.00 86.81 102 VAL A N 1
ATOM 775 C CA . VAL A 1 102 ? 6.622 -0.382 0.261 1.00 86.81 102 VAL A CA 1
ATOM 776 C C . VAL A 1 102 ? 5.952 0.402 1.390 1.00 86.81 102 VAL A C 1
ATOM 778 O O . VAL A 1 102 ? 5.471 -0.203 2.348 1.00 86.81 102 VAL A O 1
ATOM 781 N N . MET A 1 103 ? 5.867 1.730 1.281 1.00 82.00 103 MET A N 1
ATOM 782 C CA . MET A 1 103 ? 5.171 2.571 2.261 1.00 82.00 103 MET A CA 1
ATOM 783 C C . MET A 1 103 ? 3.680 2.238 2.351 1.00 82.00 103 MET A C 1
ATOM 785 O O . MET A 1 103 ? 3.125 2.223 3.446 1.00 82.00 103 MET A O 1
ATOM 789 N N . SER A 1 104 ? 3.034 1.908 1.233 1.00 83.94 104 SER A N 1
ATOM 790 C CA . SER A 1 104 ? 1.641 1.455 1.229 1.00 83.94 104 SER A CA 1
ATOM 791 C C . SER A 1 104 ? 1.473 0.139 1.997 1.00 83.94 104 SER A C 1
ATOM 793 O O . SER A 1 104 ? 0.603 0.036 2.863 1.00 83.94 104 SER A O 1
ATOM 795 N N . MET A 1 105 ? 2.355 -0.838 1.768 1.00 89.19 105 MET A N 1
ATOM 796 C CA . MET A 1 105 ? 2.321 -2.117 2.485 1.00 89.19 105 MET A CA 1
ATOM 797 C C . MET A 1 105 ? 2.649 -1.969 3.979 1.00 89.19 105 MET A C 1
ATOM 799 O O . MET A 1 105 ? 2.101 -2.693 4.813 1.00 89.19 105 MET A O 1
ATOM 803 N N . LEU A 1 106 ? 3.484 -0.990 4.345 1.00 85.75 106 LEU A N 1
ATOM 804 C CA . LEU A 1 106 ? 3.776 -0.660 5.741 1.00 85.75 106 LEU A CA 1
ATOM 805 C C . LEU A 1 106 ? 2.496 -0.321 6.521 1.00 85.75 106 LEU A C 1
ATOM 807 O O . LEU A 1 106 ? 2.368 -0.729 7.672 1.00 85.75 106 LEU A O 1
ATOM 811 N N . LEU A 1 107 ? 1.526 0.367 5.909 1.00 83.56 107 LEU A N 1
ATOM 812 C CA . LEU A 1 107 ? 0.262 0.721 6.569 1.00 83.56 107 LEU A CA 1
ATOM 813 C C . LEU A 1 107 ? -0.556 -0.521 6.954 1.00 83.56 107 LEU A C 1
ATOM 815 O O . LEU A 1 107 ? -1.098 -0.583 8.061 1.00 83.56 107 LEU A O 1
ATOM 819 N N . LEU A 1 108 ? -0.592 -1.541 6.090 1.00 85.44 108 LEU A N 1
ATOM 820 C CA . LEU A 1 108 ? -1.186 -2.845 6.413 1.00 85.44 108 LEU A CA 1
ATOM 821 C C . LEU A 1 108 ? -0.407 -3.566 7.522 1.00 85.44 108 LEU A C 1
ATOM 823 O O . LEU A 1 108 ? -1.011 -4.172 8.408 1.00 85.44 108 LEU A O 1
ATOM 827 N N . GLY A 1 109 ? 0.924 -3.456 7.522 1.00 84.12 109 GLY A N 1
ATOM 828 C CA . GLY A 1 109 ? 1.774 -3.968 8.600 1.00 84.12 109 GLY A CA 1
ATOM 829 C C . GLY A 1 109 ? 1.491 -3.303 9.952 1.00 84.12 109 GLY A C 1
ATOM 830 O O . GLY A 1 109 ? 1.332 -3.990 10.960 1.00 84.12 109 GLY A O 1
ATOM 831 N N . ILE A 1 110 ? 1.348 -1.975 9.975 1.00 85.19 110 ILE A N 1
ATOM 832 C CA . ILE A 1 110 ? 0.970 -1.205 11.169 1.00 85.19 110 ILE A CA 1
ATOM 833 C C . ILE A 1 110 ? -0.414 -1.640 11.655 1.00 85.19 110 ILE A C 1
ATOM 835 O O . ILE A 1 110 ? -0.593 -1.896 12.846 1.00 85.19 110 ILE A O 1
ATOM 839 N N . ARG A 1 111 ? -1.384 -1.792 10.746 1.00 85.62 111 ARG A N 1
ATOM 840 C CA . ARG A 1 111 ? -2.713 -2.316 11.085 1.00 85.62 111 ARG A CA 1
ATOM 841 C C . ARG A 1 111 ? -2.615 -3.684 11.760 1.00 85.62 111 ARG A C 1
ATOM 843 O O . ARG A 1 111 ? -3.224 -3.882 12.810 1.00 85.62 111 ARG A O 1
ATOM 850 N N . LEU A 1 112 ? -1.848 -4.613 11.190 1.00 83.56 112 LEU A N 1
ATOM 851 C CA . LEU A 1 112 ? -1.648 -5.942 11.770 1.00 83.56 112 LEU A CA 1
ATOM 852 C C . LEU A 1 112 ? -1.043 -5.856 13.178 1.00 83.56 112 LEU A C 1
ATOM 854 O O . LEU A 1 112 ? -1.521 -6.521 14.097 1.00 83.56 112 LEU A O 1
ATOM 858 N N . PHE A 1 113 ? -0.034 -5.006 13.365 1.00 85.50 113 PHE A N 1
ATOM 859 C CA . PHE A 1 113 ? 0.590 -4.781 14.667 1.00 85.50 113 PHE A CA 1
ATOM 860 C C . PHE A 1 113 ? -0.420 -4.285 15.714 1.00 85.50 113 PHE A C 1
ATOM 862 O O . PHE A 1 113 ? -0.477 -4.823 16.822 1.00 85.50 113 PHE A O 1
ATOM 869 N N . VAL A 1 114 ? -1.273 -3.321 15.350 1.00 83.31 114 VAL A N 1
ATOM 870 C CA . VAL A 1 114 ? -2.349 -2.814 16.218 1.00 83.31 114 VAL A CA 1
ATOM 871 C C . VAL A 1 114 ? -3.332 -3.928 16.587 1.00 83.31 114 VAL A C 1
ATOM 873 O O . VAL A 1 114 ? -3.666 -4.079 17.762 1.00 83.31 114 VAL A O 1
ATOM 876 N N . VAL A 1 115 ? -3.755 -4.753 15.624 1.00 81.88 115 VAL A N 1
ATOM 877 C CA . VAL A 1 115 ? -4.674 -5.882 15.870 1.00 81.88 115 VAL A CA 1
ATOM 878 C C . VAL A 1 115 ? -4.071 -6.893 16.846 1.00 81.88 115 VAL A C 1
ATOM 880 O O . VAL A 1 115 ? -4.756 -7.334 17.769 1.00 81.88 115 VAL A O 1
ATOM 883 N N . ILE A 1 116 ? -2.786 -7.227 16.703 1.00 83.50 116 ILE A N 1
ATOM 884 C CA . ILE A 1 116 ? -2.082 -8.115 17.642 1.00 83.50 116 ILE A CA 1
ATOM 885 C C . ILE A 1 116 ? -2.041 -7.492 19.045 1.00 83.50 116 ILE A C 1
ATOM 887 O O . ILE A 1 116 ? -2.253 -8.195 20.035 1.00 83.50 116 ILE A O 1
ATOM 891 N N . GLY A 1 117 ? -1.804 -6.182 19.146 1.00 82.19 117 GLY A N 1
ATOM 892 C CA . GLY A 1 117 ? -1.861 -5.449 20.414 1.00 82.19 117 GLY A CA 1
ATOM 893 C C . GLY A 1 117 ? -3.231 -5.556 21.094 1.00 82.19 117 GLY A C 1
ATOM 894 O O . GLY A 1 117 ? -3.304 -5.902 22.273 1.00 82.19 117 GLY A O 1
ATOM 895 N N . LEU A 1 118 ? -4.313 -5.353 20.336 1.00 80.00 118 LEU A N 1
ATOM 896 C CA . LEU A 1 118 ? -5.697 -5.478 20.818 1.00 80.00 118 LEU A CA 1
ATOM 897 C C . LEU A 1 118 ? -6.075 -6.921 21.197 1.00 80.00 118 LEU A C 1
ATOM 899 O O . LEU A 1 118 ? -6.876 -7.147 22.102 1.00 80.00 118 LEU A O 1
ATOM 903 N N . ALA A 1 119 ? -5.488 -7.920 20.534 1.00 79.06 119 ALA A N 1
ATOM 904 C CA . ALA A 1 119 ? -5.679 -9.324 20.894 1.00 79.06 119 ALA A CA 1
ATOM 905 C C . ALA A 1 119 ? -5.016 -9.664 22.233 1.00 79.06 119 ALA A C 1
ATOM 907 O O . ALA A 1 119 ? -5.591 -10.392 23.046 1.00 79.06 119 ALA A O 1
ATOM 908 N N . LYS A 1 120 ? -3.828 -9.105 22.491 1.00 79.44 120 LYS A N 1
ATOM 909 C CA . LYS A 1 120 ? -3.106 -9.294 23.756 1.00 79.44 120 LYS A CA 1
ATOM 910 C C . LYS A 1 120 ? -3.778 -8.594 24.937 1.00 79.44 120 LYS A C 1
ATOM 912 O O . LYS A 1 120 ? -3.717 -9.127 26.039 1.00 79.44 120 LYS A O 1
ATOM 917 N N . SER A 1 121 ? -4.441 -7.456 24.724 1.00 74.12 121 SER A N 1
ATOM 918 C CA . SER A 1 121 ? -5.141 -6.720 25.790 1.00 74.12 121 SER A CA 1
ATOM 919 C C . SER A 1 121 ? -6.447 -7.378 26.258 1.00 74.12 121 SER A C 1
ATOM 921 O O . SER A 1 121 ? -7.076 -6.886 27.188 1.00 74.12 121 SER A O 1
ATOM 923 N N . GLY A 1 122 ? -6.874 -8.488 25.642 1.00 65.69 122 GLY A N 1
ATOM 924 C CA . GLY A 1 122 ? -8.075 -9.222 26.049 1.00 65.69 122 GLY A CA 1
ATOM 925 C C . GLY A 1 122 ? -9.397 -8.570 25.630 1.00 65.69 122 GLY A C 1
ATOM 926 O O . GLY A 1 122 ? -10.447 -9.168 25.849 1.00 65.69 122 GLY A O 1
ATOM 927 N N . VAL A 1 123 ? -9.363 -7.413 24.956 1.00 64.88 123 VAL A N 1
ATOM 928 C CA . VAL A 1 123 ? -10.550 -6.725 24.405 1.00 64.88 123 VAL A CA 1
ATOM 929 C C . VAL A 1 123 ? -11.310 -7.631 23.429 1.00 64.88 123 VAL A C 1
ATOM 931 O O . VAL A 1 123 ? -12.532 -7.688 23.457 1.00 64.88 123 VAL A O 1
ATOM 934 N N . LEU A 1 124 ? -10.589 -8.425 22.630 1.00 60.53 124 LEU A N 1
ATOM 935 C CA . LEU A 1 124 ? -11.177 -9.414 21.714 1.00 60.53 124 LEU A CA 1
ATOM 936 C C . LEU A 1 124 ? -11.764 -10.659 22.412 1.00 60.53 124 LEU A C 1
ATOM 938 O O . LEU A 1 124 ? -12.444 -11.447 21.763 1.00 60.53 124 LEU A O 1
ATOM 942 N N . LYS A 1 125 ? -11.488 -10.869 23.707 1.00 59.91 125 LYS A N 1
ATOM 943 C CA . LYS A 1 125 ? -11.947 -12.038 24.480 1.00 59.91 125 LYS A CA 1
ATOM 944 C C . LYS A 1 125 ? -13.173 -11.759 25.343 1.00 59.91 125 LYS A C 1
ATOM 946 O O . LYS A 1 125 ? -13.664 -12.697 25.964 1.00 59.91 125 LYS A O 1
ATOM 951 N N . ARG A 1 126 ? -13.648 -10.513 25.436 1.00 52.03 126 ARG A N 1
ATOM 952 C CA . ARG A 1 126 ? -14.796 -10.191 26.287 1.00 52.03 126 ARG A CA 1
ATOM 953 C C . ARG A 1 126 ? -16.050 -10.822 25.667 1.00 52.03 126 ARG A C 1
ATOM 955 O O . ARG A 1 126 ? -16.430 -10.415 24.570 1.00 52.03 126 ARG A O 1
ATOM 962 N N . PRO A 1 127 ? -16.673 -11.828 26.306 1.00 48.78 127 PRO A N 1
ATOM 963 C CA . PRO A 1 127 ? -17.940 -12.332 25.816 1.00 48.78 127 PRO A CA 1
ATOM 964 C C . PRO A 1 127 ? -18.939 -11.184 25.943 1.00 48.78 127 PRO A C 1
ATOM 966 O O . PRO A 1 127 ? -19.031 -10.557 27.001 1.00 48.78 127 PRO A O 1
ATOM 969 N N . VAL A 1 128 ? -19.647 -10.883 24.855 1.00 55.19 128 VAL A N 1
ATOM 970 C CA . VAL A 1 128 ? -20.882 -10.103 24.932 1.00 55.19 128 VAL A CA 1
ATOM 971 C C . VAL A 1 128 ? -21.782 -10.909 25.860 1.00 55.19 128 VAL A C 1
ATOM 973 O O . VAL A 1 128 ? -22.279 -11.965 25.471 1.00 55.19 128 VAL A O 1
ATOM 976 N N . ALA A 1 129 ? -21.875 -10.495 27.124 1.00 48.53 129 ALA A N 1
ATOM 977 C CA . ALA A 1 129 ? -22.827 -11.088 28.043 1.00 48.53 129 ALA A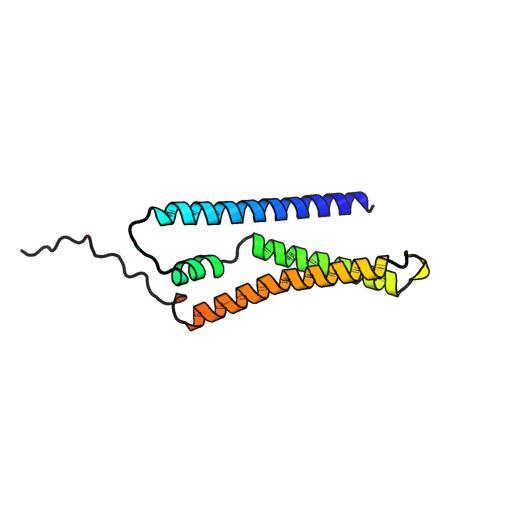 CA 1
ATOM 978 C C . ALA A 1 129 ? -24.212 -10.917 27.398 1.00 48.53 129 ALA A C 1
ATOM 980 O O . ALA A 1 129 ? -24.491 -9.816 26.911 1.00 48.53 129 ALA A O 1
ATOM 981 N N . PRO A 1 130 ? -25.041 -11.973 27.321 1.00 52.31 130 PRO A N 1
ATOM 982 C CA . PRO A 1 130 ? -26.403 -11.811 26.851 1.00 52.31 130 PRO A CA 1
ATOM 983 C C . PRO A 1 130 ? -27.062 -10.749 27.726 1.00 52.31 130 PRO A C 1
ATOM 985 O O . PRO A 1 130 ? -26.959 -10.786 28.954 1.00 52.31 130 PRO A O 1
ATOM 988 N N . ASP A 1 131 ? -27.656 -9.760 27.077 1.00 52.50 131 ASP A N 1
ATOM 989 C CA . ASP A 1 131 ? -28.350 -8.670 27.737 1.00 52.50 131 ASP A CA 1
ATOM 990 C C . ASP A 1 131 ? -29.624 -9.229 28.391 1.00 52.50 131 ASP A C 1
ATOM 992 O O . ASP A 1 131 ? -30.680 -9.311 27.770 1.00 52.50 131 ASP A O 1
ATOM 996 N N . HIS A 1 132 ? -29.508 -9.709 29.631 1.00 54.56 132 HIS A N 1
ATOM 997 C CA . HIS A 1 132 ? -30.631 -10.235 30.416 1.00 54.56 132 HIS A CA 1
ATOM 998 C C . HIS A 1 132 ? -31.445 -9.115 31.096 1.00 54.56 132 HIS A C 1
ATOM 1000 O O . HIS A 1 132 ? -32.247 -9.392 31.983 1.00 54.56 132 HIS A O 1
ATOM 1006 N N . GLN A 1 133 ? -31.281 -7.841 30.707 1.00 57.31 133 GLN A N 1
ATOM 1007 C CA . GLN A 1 133 ? -31.982 -6.721 31.356 1.00 57.31 133 GLN A CA 1
ATOM 1008 C C . GLN A 1 133 ? -33.506 -6.701 31.134 1.00 57.31 133 GLN A C 1
ATOM 1010 O O . GLN A 1 133 ? -34.192 -5.929 31.799 1.00 57.31 133 GLN A O 1
ATOM 1015 N N . ASN A 1 134 ? -34.045 -7.559 30.259 1.00 58.72 134 ASN A N 1
ATOM 1016 C CA . ASN A 1 134 ? -35.477 -7.621 29.942 1.00 58.72 134 ASN A CA 1
ATOM 1017 C C . ASN A 1 134 ? -36.188 -8.903 30.410 1.00 58.72 134 ASN A C 1
ATOM 1019 O O . ASN A 1 134 ? -37.310 -9.151 29.970 1.00 58.72 134 ASN A O 1
ATOM 1023 N N . GLU A 1 135 ? -35.595 -9.724 31.281 1.00 53.72 135 GLU A N 1
ATOM 1024 C CA . GLU A 1 135 ? -36.347 -10.827 31.894 1.00 53.72 135 GLU A CA 1
ATOM 1025 C C . GLU A 1 135 ? -37.205 -10.287 33.055 1.00 53.72 135 GLU A C 1
ATOM 1027 O O . GLU A 1 135 ? -36.655 -9.811 34.054 1.00 53.72 135 GLU A O 1
ATOM 1032 N N . PRO A 1 136 ? -38.552 -10.308 32.955 1.00 60.41 136 PRO A N 1
ATOM 1033 C CA . PRO A 1 136 ? -39.395 -9.971 34.090 1.00 60.41 136 PRO A CA 1
ATOM 1034 C C . PRO A 1 136 ? -39.134 -10.988 35.203 1.00 60.41 136 PRO A C 1
ATOM 1036 O O . PRO A 1 136 ? -39.224 -12.196 34.995 1.00 60.41 136 PRO A O 1
ATOM 1039 N N . SER A 1 137 ? -38.803 -10.484 36.393 1.00 57.53 137 SER A N 1
ATOM 1040 C CA . SER A 1 137 ? -38.716 -11.281 37.614 1.00 57.53 137 SER A CA 1
ATOM 1041 C C . SER A 1 137 ? -40.070 -11.941 37.867 1.00 57.53 137 SER A C 1
ATOM 1043 O O . SER A 1 137 ? -40.964 -11.316 38.437 1.00 57.53 137 SER A O 1
ATOM 1045 N N . HIS A 1 138 ? -40.221 -13.200 37.462 1.00 55.06 138 HIS A N 1
ATOM 1046 C CA . HIS A 1 138 ? -41.276 -14.074 37.956 1.00 55.06 138 HIS A CA 1
ATOM 1047 C C . HIS A 1 138 ? -40.969 -14.399 39.421 1.00 55.06 138 HIS A C 1
ATOM 1049 O O . HIS A 1 138 ? -40.358 -15.415 39.738 1.00 55.06 138 HIS A O 1
ATOM 1055 N N . ALA A 1 139 ? -41.324 -13.461 40.296 1.00 49.97 139 ALA A N 1
ATOM 1056 C CA . ALA A 1 139 ? -41.487 -13.707 41.714 1.00 49.97 139 ALA A CA 1
ATOM 1057 C C . ALA A 1 139 ? -42.975 -13.993 41.940 1.00 49.97 139 ALA A C 1
ATOM 1059 O O . ALA A 1 139 ? -43.763 -13.054 42.032 1.00 49.97 139 ALA A O 1
ATOM 1060 N N . ASP A 1 140 ? -43.310 -15.282 41.986 1.00 43.97 140 ASP A N 1
ATOM 1061 C CA . ASP A 1 140 ? -44.522 -15.808 42.620 1.00 43.97 140 ASP A CA 1
ATOM 1062 C C . ASP A 1 140 ? -44.109 -16.578 43.885 1.00 43.97 140 ASP A C 1
ATOM 1064 O O . ASP A 1 140 ? -43.102 -17.327 43.816 1.00 43.97 140 ASP A O 1
#

Foldseek 3Di:
DVVVVVVVVVVLVVVLVVVVVVVVVVVVVVVVVVVVDPDPDDPLLVLLVVLVDDDPSNVSLVVCLVVQLVVLVVVLVVCVVPVPVDDPCVNVVSVVSNVVSVVSVVVVVVSVVVNVVSVVVCSVVDPPDPPPVPDPPPDD

pLDDT: mean 76.4, std 12.5, range [43.97, 92.62]

Radius of gyration: 23.33 Å; chains: 1; bounding box: 66×26×69 Å

Sequence (140 aa):
MNVALAVFGGVLGLGMTGVAVYSVWMIRQLWQQQAASPHAVSQQEIAAAYLSRWTLLDYGAVGLFVVGLLLLLADLLAVLRDRAAFPDYHFAYLLCGIIISVMSMLLLGIRLFVVIGLAKSGVLKRPVAPDHQNEPSHAD

Secondary structure (DSSP, 8-state):
-HHHHHHHHHHHHHHHHHHHHHHHHHHHHHHHHHTT-SS---HHHHHHHHHTS--HHHHHHHHHHHHHHHHHHHHHHHHHH-GGGS-HHHHHHHHHHHHHHHHHHHHHHHHHHHHHHHHHTTGGG-------TT------